Protein AF-A0A5Z3T5A6-F1 (afdb_monomer_lite)

Secondary structure (DSSP, 8-state):
-HHHHHHHHHHHHHHHHTS-HHHHHHHHHHHHHS---S-HHHHHHHHHHHSSHHHHHHHHHHHHHHHHHHHHHHHHHHHHHHHHTT-

Sequence (87 aa):
MRNFRANQWRKARKLYFSCDQNTREIIKKAWQNGVYPPDPTYLIYVIEKNNGDYQRRCNFYAEQDKIRREETARIYNVRENQIDLFQ

Structure (mmCIF, N/CA/C/O backbone):
data_AF-A0A5Z3T5A6-F1
#
_entry.id   AF-A0A5Z3T5A6-F1
#
loop_
_atom_site.group_PDB
_atom_site.id
_atom_site.type_symbol
_atom_site.label_atom_id
_atom_site.label_alt_id
_atom_site.label_comp_id
_atom_site.label_asym_id
_atom_site.label_entity_id
_atom_site.label_seq_id
_atom_site.pdbx_PDB_ins_code
_atom_site.Cartn_x
_atom_site.Cartn_y
_atom_site.Cartn_z
_atom_site.occupancy
_atom_site.B_iso_or_equiv
_atom_site.auth_seq_id
_atom_site.auth_comp_id
_atom_site.auth_asym_id
_atom_site.auth_atom_id
_atom_site.pdbx_PDB_model_num
ATOM 1 N N . MET A 1 1 ? -17.327 -11.656 -8.694 1.00 64.19 1 MET A N 1
ATOM 2 C CA . MET A 1 1 ? -17.400 -10.536 -7.720 1.00 64.19 1 MET A CA 1
ATOM 3 C C . MET A 1 1 ? -16.895 -10.908 -6.317 1.00 64.19 1 MET A C 1
ATOM 5 O O . MET A 1 1 ? -15.917 -10.316 -5.877 1.00 64.19 1 MET A O 1
ATOM 9 N N . ARG A 1 2 ? -17.474 -11.904 -5.618 1.00 79.44 2 ARG A N 1
ATOM 10 C CA . ARG A 1 2 ? -17.082 -12.261 -4.229 1.00 79.44 2 ARG A CA 1
ATOM 11 C C . ARG A 1 2 ? -15.596 -12.618 -4.063 1.00 79.44 2 ARG A C 1
ATOM 13 O O . ARG A 1 2 ? -14.935 -12.091 -3.173 1.00 79.44 2 ARG A O 1
ATOM 20 N N . ASN A 1 3 ? -15.060 -13.454 -4.954 1.00 91.56 3 ASN A N 1
ATOM 21 C CA . ASN A 1 3 ? -13.650 -13.870 -4.909 1.00 91.56 3 ASN A CA 1
ATOM 22 C C . ASN A 1 3 ? -12.683 -12.702 -5.133 1.00 91.56 3 ASN A C 1
ATOM 24 O O . ASN A 1 3 ? -11.653 -12.627 -4.470 1.00 91.56 3 ASN A O 1
ATOM 28 N N . PHE A 1 4 ? -13.042 -11.760 -6.009 1.00 88.62 4 PHE A N 1
ATOM 29 C CA . PHE A 1 4 ? -12.250 -10.557 -6.252 1.00 88.62 4 PHE A CA 1
ATOM 30 C C . PHE A 1 4 ? -12.138 -9.705 -4.982 1.00 88.62 4 PHE A C 1
ATOM 32 O O . PHE A 1 4 ? -11.030 -9.428 -4.534 1.00 88.62 4 PHE A O 1
ATOM 39 N N . ARG A 1 5 ? -13.267 -9.383 -4.333 1.00 88.19 5 ARG A N 1
ATOM 40 C CA . ARG A 1 5 ? -13.262 -8.631 -3.065 1.00 88.19 5 ARG A CA 1
ATOM 41 C C . ARG A 1 5 ? -12.487 -9.347 -1.957 1.00 88.19 5 ARG A C 1
ATOM 43 O O . ARG A 1 5 ? -11.703 -8.713 -1.257 1.00 88.19 5 ARG A O 1
ATOM 50 N N . ALA A 1 6 ? -12.652 -10.664 -1.824 1.00 94.25 6 ALA A N 1
ATOM 51 C CA . ALA A 1 6 ? -11.887 -11.454 -0.859 1.00 94.25 6 ALA A CA 1
ATOM 52 C C . ALA A 1 6 ? -10.371 -11.393 -1.129 1.00 94.25 6 ALA A C 1
ATOM 54 O O . ALA A 1 6 ? -9.581 -11.255 -0.197 1.00 94.25 6 ALA A O 1
ATOM 55 N N . ASN A 1 7 ? -9.956 -11.442 -2.398 1.00 95.38 7 ASN A N 1
ATOM 56 C CA . ASN A 1 7 ? -8.550 -11.298 -2.776 1.00 95.38 7 ASN A CA 1
ATOM 57 C C . ASN A 1 7 ? -7.998 -9.909 -2.440 1.00 95.38 7 ASN A C 1
ATOM 59 O O . ASN A 1 7 ? -6.872 -9.821 -1.953 1.00 95.38 7 ASN A O 1
ATOM 63 N N . GLN A 1 8 ? -8.788 -8.845 -2.614 1.00 94.81 8 GLN A N 1
ATOM 64 C CA . GLN A 1 8 ? -8.366 -7.496 -2.226 1.00 94.81 8 GLN A CA 1
ATOM 65 C C . GLN A 1 8 ? -8.148 -7.376 -0.713 1.00 94.81 8 GLN A C 1
ATOM 67 O O . GLN A 1 8 ? -7.129 -6.844 -0.285 1.00 94.81 8 GLN A O 1
ATOM 72 N N . TRP A 1 9 ? -9.022 -7.960 0.111 1.00 96.06 9 TRP A N 1
ATOM 73 C CA . TRP A 1 9 ? -8.808 -8.003 1.563 1.00 96.06 9 TRP A CA 1
ATOM 74 C C . TRP A 1 9 ? -7.553 -8.783 1.960 1.00 96.06 9 TRP A C 1
ATOM 76 O O . TRP A 1 9 ? -6.785 -8.330 2.811 1.00 96.06 9 TRP A O 1
ATOM 86 N N . ARG A 1 10 ? -7.293 -9.933 1.324 1.00 97.12 10 ARG A N 1
ATOM 87 C CA . ARG A 1 10 ? -6.055 -10.698 1.556 1.00 97.12 10 ARG A CA 1
ATOM 88 C C . ARG A 1 10 ? -4.817 -9.890 1.175 1.00 97.12 10 ARG A C 1
ATOM 90 O O . ARG A 1 10 ? -3.841 -9.899 1.923 1.00 97.12 10 ARG A O 1
ATOM 97 N N . LYS A 1 11 ? -4.869 -9.171 0.049 1.00 94.94 11 LYS A N 1
ATOM 98 C CA . LYS A 1 11 ? -3.800 -8.270 -0.394 1.00 94.94 11 LYS A CA 1
ATOM 99 C C . LYS A 1 11 ? -3.570 -7.148 0.618 1.00 94.94 11 LYS A C 1
ATOM 101 O O . LYS A 1 11 ? -2.439 -6.975 1.058 1.00 94.94 11 LYS A O 1
ATOM 106 N N . ALA A 1 12 ? -4.628 -6.451 1.034 1.00 94.94 12 ALA A N 1
ATOM 107 C CA . ALA A 1 12 ? -4.552 -5.384 2.031 1.00 94.94 12 ALA A CA 1
ATOM 108 C C . ALA A 1 12 ? -3.924 -5.888 3.339 1.00 94.94 12 ALA A C 1
ATOM 110 O O . ALA A 1 12 ? -2.995 -5.280 3.861 1.00 94.94 12 ALA A O 1
ATOM 111 N N . ARG A 1 13 ? -4.356 -7.063 3.819 1.00 96.25 13 ARG A N 1
ATOM 112 C CA . ARG A 1 13 ? -3.785 -7.706 5.008 1.00 96.25 13 ARG A CA 1
ATOM 113 C C . ARG A 1 13 ? -2.297 -8.008 4.832 1.00 96.25 13 ARG A C 1
ATOM 115 O O . ARG A 1 13 ? -1.513 -7.692 5.720 1.00 96.25 13 ARG A O 1
ATOM 122 N N . LYS A 1 14 ? -1.901 -8.601 3.702 1.00 95.62 14 LYS A N 1
ATOM 123 C CA . LYS A 1 14 ? -0.492 -8.908 3.414 1.00 95.62 14 LYS A CA 1
ATOM 124 C C . LYS A 1 14 ? 0.372 -7.642 3.435 1.00 95.62 14 LYS A C 1
ATOM 126 O O . LYS A 1 14 ? 1.412 -7.657 4.077 1.00 95.62 14 LYS A O 1
ATOM 131 N N . LEU A 1 15 ? -0.086 -6.566 2.790 1.00 92.94 15 LEU A N 1
ATOM 132 C CA . LEU A 1 15 ? 0.616 -5.277 2.758 1.00 92.94 15 LEU A CA 1
ATOM 133 C C . LEU A 1 15 ? 0.716 -4.639 4.149 1.00 92.94 15 LEU A C 1
ATOM 135 O O . LEU A 1 15 ? 1.777 -4.165 4.536 1.00 92.94 15 LEU A O 1
ATOM 139 N N . TYR A 1 16 ? -0.370 -4.653 4.923 1.00 95.00 16 TYR A N 1
ATOM 140 C CA . TYR A 1 16 ? -0.373 -4.081 6.268 1.00 95.00 16 TYR A CA 1
ATOM 141 C C . TYR A 1 16 ? 0.631 -4.786 7.186 1.00 95.00 16 TYR A C 1
ATOM 143 O O . TYR A 1 16 ? 1.413 -4.131 7.865 1.00 95.00 16 TYR A O 1
ATOM 151 N N . PHE A 1 17 ? 0.644 -6.123 7.185 1.00 94.81 17 PHE A N 1
ATOM 152 C CA . PHE A 1 17 ? 1.522 -6.910 8.056 1.00 94.81 17 PHE A CA 1
ATOM 153 C C . PHE A 1 17 ? 2.966 -7.041 7.560 1.00 94.81 17 PHE A C 1
ATOM 155 O O . PHE A 1 17 ? 3.803 -7.513 8.322 1.00 94.81 17 PHE A O 1
ATOM 162 N N . SER A 1 18 ? 3.286 -6.612 6.334 1.00 92.50 18 SER A N 1
ATOM 163 C CA . SER A 1 18 ? 4.686 -6.455 5.914 1.00 92.50 18 SER A CA 1
ATOM 164 C C . SER A 1 18 ? 5.351 -5.196 6.477 1.00 92.50 18 SER A C 1
ATOM 166 O O . SER A 1 18 ? 6.571 -5.087 6.416 1.00 92.50 18 SER A O 1
ATOM 168 N N . CYS A 1 19 ? 4.574 -4.251 7.012 1.00 91.50 19 CYS A N 1
ATOM 169 C CA . CYS A 1 19 ? 5.096 -3.036 7.628 1.00 91.50 19 CYS A CA 1
ATOM 170 C C . CYS A 1 19 ? 5.565 -3.281 9.072 1.00 91.50 19 CYS A C 1
ATOM 172 O O . CYS A 1 19 ? 4.996 -4.101 9.804 1.00 91.50 19 CYS A O 1
ATOM 174 N N . ASP A 1 20 ? 6.545 -2.495 9.521 1.00 92.62 20 ASP A N 1
ATOM 175 C CA . ASP A 1 20 ? 6.947 -2.449 10.927 1.00 92.62 20 ASP A CA 1
ATOM 176 C C . ASP A 1 20 ? 5.807 -1.932 11.833 1.00 92.62 20 ASP A C 1
ATOM 178 O O . ASP A 1 20 ? 4.773 -1.433 11.374 1.00 92.62 20 ASP A O 1
ATOM 182 N N . GLN A 1 21 ? 5.972 -2.086 13.149 1.00 94.88 21 GLN A N 1
ATOM 183 C CA . GLN A 1 21 ? 4.933 -1.734 14.120 1.00 94.88 21 GLN A CA 1
ATOM 184 C C . GLN A 1 21 ? 4.568 -0.243 14.088 1.00 94.88 21 GLN A C 1
ATOM 186 O O . GLN A 1 21 ? 3.384 0.081 14.153 1.00 94.88 21 GLN A O 1
ATOM 191 N N . ASN A 1 22 ? 5.545 0.658 13.961 1.00 94.56 22 ASN A N 1
ATOM 192 C CA . ASN A 1 22 ? 5.289 2.097 13.979 1.00 94.56 22 ASN A CA 1
ATOM 193 C C . ASN A 1 22 ? 4.472 2.517 12.749 1.00 94.56 22 ASN A C 1
ATOM 195 O O . ASN A 1 22 ? 3.438 3.176 12.868 1.00 94.56 22 ASN A O 1
ATOM 199 N N . THR A 1 23 ? 4.869 2.034 11.572 1.00 93.88 23 THR A N 1
ATOM 200 C CA . THR A 1 23 ? 4.140 2.256 10.318 1.00 93.88 23 THR A CA 1
ATOM 201 C C . THR A 1 23 ? 2.705 1.723 10.387 1.00 93.88 23 THR A C 1
ATOM 203 O O . THR A 1 23 ? 1.763 2.384 9.943 1.00 93.88 23 THR A O 1
ATOM 206 N N . ARG A 1 24 ? 2.496 0.548 10.995 1.00 96.00 24 ARG A N 1
ATOM 207 C CA . ARG A 1 24 ? 1.154 -0.022 11.196 1.00 96.00 24 ARG A CA 1
ATOM 208 C C . ARG A 1 24 ? 0.262 0.830 12.098 1.00 96.00 24 ARG A C 1
ATOM 210 O O . ARG A 1 24 ? -0.933 0.937 11.807 1.00 96.00 24 ARG A O 1
ATOM 217 N N . GLU A 1 25 ? 0.810 1.445 13.145 1.00 97.31 25 GLU A N 1
ATOM 218 C CA . GLU A 1 25 ? 0.060 2.367 14.009 1.00 97.31 25 GLU A CA 1
ATOM 219 C C . GLU A 1 25 ? -0.315 3.661 13.278 1.00 97.31 25 GLU A C 1
ATOM 221 O O . GLU A 1 25 ? -1.448 4.131 13.403 1.00 97.31 25 GLU A O 1
ATOM 226 N N . ILE A 1 26 ? 0.586 4.206 12.453 1.00 95.81 26 ILE A N 1
ATOM 227 C CA . ILE A 1 26 ? 0.296 5.373 11.603 1.00 95.81 26 ILE A CA 1
ATOM 228 C C . ILE A 1 26 ? -0.847 5.052 10.634 1.00 95.81 26 ILE A C 1
ATOM 230 O O . ILE A 1 26 ? -1.828 5.793 10.570 1.00 95.81 26 ILE A O 1
ATOM 234 N N . ILE A 1 27 ? -0.765 3.918 9.931 1.00 95.75 27 ILE A N 1
ATOM 235 C CA . ILE A 1 27 ? -1.816 3.463 9.010 1.00 95.75 27 ILE A CA 1
ATOM 236 C C . ILE A 1 27 ? -3.150 3.293 9.743 1.00 95.75 27 ILE A C 1
ATOM 238 O O . ILE A 1 27 ? -4.183 3.734 9.241 1.00 95.75 27 ILE A O 1
ATOM 242 N N . LYS A 1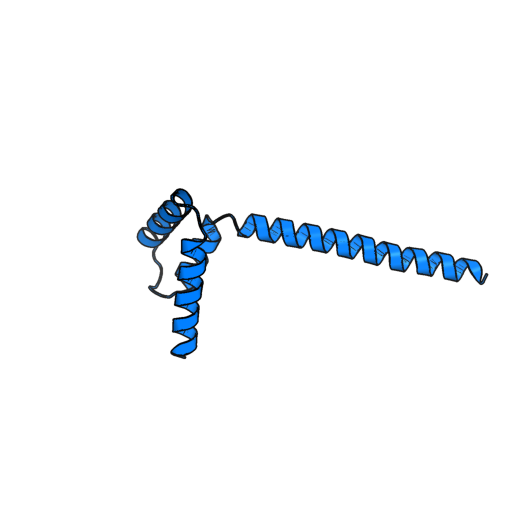 28 ? -3.143 2.670 10.928 1.00 96.25 28 LYS A N 1
ATOM 243 C CA . LYS A 1 28 ? -4.355 2.444 11.726 1.00 96.25 28 LYS A CA 1
ATOM 244 C C . LYS A 1 28 ? -5.023 3.766 12.100 1.00 96.25 28 LYS A C 1
ATOM 246 O O . LYS A 1 28 ? -6.221 3.913 11.868 1.00 96.25 28 LYS A O 1
ATOM 251 N N . LYS A 1 29 ? -4.252 4.737 12.601 1.00 97.19 29 LYS A N 1
ATOM 252 C CA . LYS A 1 29 ? -4.751 6.086 12.913 1.00 97.19 29 LYS A CA 1
ATOM 253 C C . LYS A 1 29 ? -5.285 6.794 11.666 1.00 97.19 29 LYS A C 1
ATOM 255 O O . LYS A 1 29 ? -6.370 7.362 11.707 1.00 97.19 29 LYS A O 1
ATOM 260 N N . ALA A 1 30 ? -4.567 6.725 10.545 1.00 95.19 30 ALA A N 1
ATOM 261 C CA . ALA A 1 30 ? -4.990 7.341 9.287 1.00 95.19 30 ALA A CA 1
ATOM 262 C C . ALA A 1 30 ? -6.293 6.734 8.738 1.00 95.19 30 ALA A C 1
ATOM 264 O O . ALA A 1 30 ? -7.140 7.462 8.224 1.00 95.19 30 ALA A O 1
ATOM 265 N N . TRP A 1 31 ? -6.466 5.415 8.863 1.00 96.19 31 TRP A N 1
ATOM 266 C CA . TRP A 1 31 ? -7.698 4.723 8.488 1.00 96.19 31 TRP A CA 1
ATOM 267 C C . TRP A 1 31 ? -8.872 5.115 9.389 1.00 96.19 31 TRP A C 1
ATOM 269 O O . TRP A 1 31 ? -9.951 5.397 8.884 1.00 96.19 31 TRP A O 1
ATOM 279 N N . GLN A 1 32 ? -8.656 5.166 10.708 1.00 94.88 32 GLN A N 1
ATOM 280 C CA . GLN A 1 32 ? -9.689 5.525 11.687 1.00 94.88 32 GLN A CA 1
ATOM 281 C C . GLN A 1 32 ? -10.142 6.986 11.578 1.00 94.88 32 GLN A C 1
ATOM 283 O O . GLN A 1 32 ? -11.322 7.267 11.759 1.00 94.88 32 GLN A O 1
ATOM 288 N N . ASN A 1 33 ? -9.220 7.904 11.283 1.00 95.69 33 ASN A N 1
ATOM 289 C CA . ASN A 1 33 ? -9.515 9.337 11.198 1.00 95.69 33 ASN A CA 1
ATOM 290 C C . ASN A 1 33 ? -10.057 9.766 9.827 1.00 95.69 33 ASN A C 1
ATOM 292 O O . ASN A 1 33 ? -10.553 10.882 9.683 1.00 95.69 33 ASN A O 1
ATOM 296 N N . GLY A 1 34 ? -9.903 8.933 8.799 1.00 91.38 34 GLY A N 1
ATOM 297 C CA . GLY A 1 34 ? -10.325 9.268 7.448 1.00 91.38 34 GLY A CA 1
ATOM 298 C C . GLY A 1 34 ? -11.789 8.936 7.179 1.00 91.38 34 GLY A C 1
ATOM 299 O O . GLY A 1 34 ? -12.342 7.979 7.714 1.00 91.38 34 GLY A O 1
ATOM 300 N N . VAL A 1 35 ? -12.408 9.698 6.278 1.00 92.00 35 VAL A N 1
ATOM 301 C CA . VAL A 1 35 ? -13.751 9.403 5.766 1.00 92.00 35 VAL A CA 1
ATOM 302 C C . VAL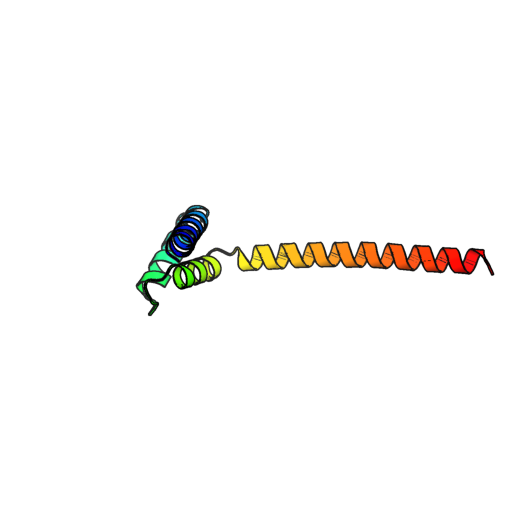 A 1 35 ? -13.605 8.532 4.522 1.00 92.00 35 VAL A C 1
ATOM 304 O O . VAL A 1 35 ? -13.587 9.023 3.394 1.00 92.00 35 VAL A O 1
ATOM 307 N N . TYR A 1 36 ? -13.445 7.227 4.737 1.00 91.19 36 TYR A N 1
ATOM 308 C CA . TYR A 1 36 ? -13.351 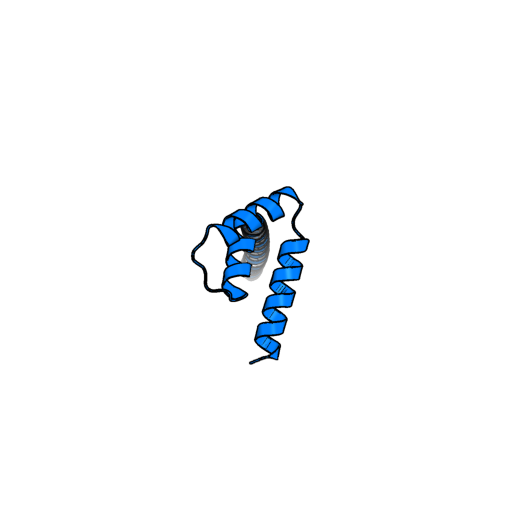6.242 3.662 1.00 91.19 36 TYR A CA 1
ATOM 309 C C . TYR A 1 36 ? -14.521 5.263 3.722 1.00 91.19 36 TYR A C 1
ATOM 311 O O . TYR A 1 36 ? -14.915 4.834 4.810 1.00 91.19 36 TYR A O 1
ATOM 319 N N . PRO A 1 37 ? -15.051 4.829 2.569 1.00 92.50 37 PRO A N 1
ATOM 320 C CA . PRO A 1 37 ? -15.907 3.657 2.531 1.00 92.50 37 PRO A CA 1
ATOM 321 C C . PRO A 1 37 ? -15.172 2.438 3.115 1.00 92.50 37 PRO A C 1
ATOM 323 O O . PRO A 1 37 ? -13.964 2.296 2.890 1.00 92.50 37 PRO A O 1
ATOM 326 N N . PRO A 1 38 ? -15.873 1.515 3.801 1.00 89.12 38 PRO A N 1
ATOM 327 C CA . PRO A 1 38 ? -15.295 0.270 4.307 1.00 89.12 38 PRO A CA 1
ATOM 328 C C . PRO A 1 38 ? -15.048 -0.735 3.163 1.00 89.12 38 PRO A C 1
ATOM 330 O O . PRO A 1 38 ? -15.614 -1.827 3.118 1.00 89.12 38 PRO A O 1
ATOM 333 N N . ASP A 1 39 ? -14.208 -0.349 2.204 1.00 93.00 39 ASP A N 1
ATOM 334 C CA . ASP A 1 39 ? -13.829 -1.121 1.026 1.00 93.00 39 ASP A CA 1
ATOM 335 C C . ASP A 1 39 ? -12.302 -1.330 0.999 1.00 93.00 39 ASP A C 1
ATOM 337 O O . ASP A 1 39 ? -11.539 -0.402 1.298 1.00 93.00 39 ASP A O 1
ATOM 341 N N . PRO A 1 40 ? -11.824 -2.540 0.643 1.00 92.75 40 PRO A N 1
ATOM 342 C CA . PRO A 1 40 ? -10.400 -2.863 0.691 1.00 92.75 40 PRO A CA 1
ATOM 343 C C . PRO A 1 40 ? -9.550 -1.980 -0.224 1.00 92.75 40 PRO A C 1
ATOM 345 O O . PRO A 1 40 ? -8.363 -1.816 0.040 1.00 92.75 40 PRO A O 1
ATOM 348 N N . THR A 1 41 ? -10.129 -1.397 -1.275 1.00 91.88 41 THR A N 1
ATOM 349 C CA . THR A 1 41 ? -9.412 -0.516 -2.205 1.00 91.88 41 THR A CA 1
ATOM 350 C C . THR A 1 41 ? -8.898 0.734 -1.492 1.00 91.88 41 THR A C 1
ATOM 352 O O . THR A 1 41 ? -7.734 1.101 -1.655 1.00 91.88 41 THR A O 1
ATOM 355 N N . TYR A 1 42 ? -9.722 1.339 -0.629 1.00 94.56 42 TYR A N 1
ATOM 356 C CA . TYR A 1 42 ? -9.313 2.500 0.165 1.00 94.56 42 TYR A CA 1
ATOM 357 C C . TYR A 1 42 ? -8.325 2.114 1.262 1.00 94.56 42 TYR A C 1
ATOM 359 O O . TYR A 1 42 ? -7.389 2.864 1.527 1.00 94.56 42 TYR A O 1
ATOM 367 N N . LEU A 1 43 ? -8.470 0.930 1.865 1.00 94.56 43 LEU A N 1
ATOM 368 C CA . LEU A 1 43 ? -7.490 0.462 2.846 1.00 94.56 43 LEU A CA 1
ATOM 369 C C . LEU A 1 43 ? -6.111 0.261 2.201 1.00 94.56 43 LEU A C 1
ATOM 371 O O . LEU A 1 43 ? -5.107 0.692 2.762 1.00 94.56 43 LEU A O 1
ATOM 375 N N . ILE A 1 44 ? -6.058 -0.348 1.012 1.00 93.88 44 ILE A N 1
ATOM 376 C CA . ILE A 1 44 ? -4.816 -0.499 0.239 1.00 93.88 44 ILE A CA 1
ATOM 377 C C . ILE A 1 44 ? -4.204 0.872 -0.052 1.00 93.88 44 ILE A C 1
ATOM 379 O O . ILE A 1 44 ? -3.013 1.054 0.181 1.00 93.88 44 ILE A O 1
ATOM 383 N N . TYR A 1 45 ? -5.011 1.844 -0.483 1.00 91.44 45 TYR A N 1
ATOM 384 C CA . TYR A 1 45 ? -4.549 3.214 -0.703 1.00 91.44 45 TYR A CA 1
ATOM 385 C C . TYR A 1 45 ? -3.907 3.828 0.553 1.00 91.44 45 TYR A C 1
ATOM 387 O O . TYR A 1 45 ? -2.795 4.351 0.486 1.00 91.44 45 TYR A O 1
ATOM 395 N N . VAL A 1 46 ? -4.563 3.729 1.715 1.00 94.19 46 VAL A N 1
ATOM 396 C CA . VAL A 1 46 ? -4.026 4.273 2.974 1.00 94.19 46 VAL A CA 1
ATOM 397 C C . VAL A 1 46 ? -2.728 3.569 3.378 1.00 94.19 46 VAL A C 1
ATOM 399 O O . VAL A 1 46 ? -1.799 4.235 3.833 1.00 94.19 46 VAL A O 1
ATOM 402 N N . ILE A 1 47 ? -2.628 2.249 3.187 1.00 94.44 47 ILE A N 1
ATOM 403 C CA . ILE A 1 47 ? -1.393 1.498 3.452 1.00 94.44 47 ILE A CA 1
ATOM 404 C C . ILE A 1 47 ? -0.262 1.993 2.546 1.00 94.44 47 ILE A C 1
ATOM 406 O O . ILE A 1 47 ? 0.793 2.367 3.051 1.00 94.44 47 ILE A O 1
ATOM 410 N N . GLU A 1 48 ? -0.481 2.044 1.230 1.00 90.94 48 GLU A N 1
ATOM 411 C CA . GLU A 1 48 ? 0.547 2.446 0.258 1.00 90.94 48 GLU A CA 1
ATOM 412 C C . GLU A 1 48 ? 1.005 3.900 0.441 1.00 90.94 48 GLU A C 1
ATOM 414 O O . GLU A 1 48 ? 2.165 4.222 0.190 1.00 90.94 48 GLU A O 1
ATOM 419 N N . LYS A 1 49 ? 0.122 4.781 0.923 1.00 88.88 49 LYS A N 1
ATOM 420 C CA . LYS A 1 49 ? 0.472 6.172 1.234 1.00 88.88 49 LYS A CA 1
ATOM 421 C C . LYS A 1 49 ? 1.446 6.294 2.412 1.00 88.88 49 LYS A C 1
ATOM 423 O O . LYS A 1 49 ? 2.207 7.253 2.467 1.00 88.88 49 LYS A O 1
ATOM 428 N N . ASN A 1 50 ? 1.408 5.357 3.359 1.00 90.38 50 ASN A N 1
ATOM 429 C CA . ASN A 1 50 ? 2.130 5.471 4.630 1.00 90.38 50 ASN A CA 1
ATOM 430 C C . ASN A 1 50 ? 3.255 4.439 4.799 1.00 90.38 50 ASN A C 1
ATOM 432 O O . ASN A 1 50 ? 4.065 4.587 5.705 1.00 90.38 50 ASN A O 1
ATOM 436 N N . ASN A 1 51 ? 3.333 3.403 3.958 1.00 85.38 51 ASN A N 1
ATOM 437 C CA . ASN A 1 51 ? 4.314 2.323 4.110 1.00 85.38 51 ASN A CA 1
ATOM 438 C C . ASN A 1 51 ? 5.711 2.631 3.540 1.00 85.38 51 ASN A C 1
ATOM 440 O O . ASN A 1 51 ? 6.585 1.770 3.591 1.00 85.38 51 ASN A O 1
ATOM 444 N N . GLY A 1 52 ? 5.916 3.813 2.948 1.00 75.50 52 GLY A N 1
ATOM 445 C CA . GLY A 1 52 ? 7.182 4.198 2.307 1.00 75.50 52 GLY A CA 1
ATOM 446 C C . GLY A 1 52 ? 7.520 3.410 1.030 1.00 75.50 52 GLY A C 1
ATOM 447 O O . GLY A 1 52 ? 8.503 3.715 0.354 1.00 75.50 52 GLY A O 1
ATOM 448 N N . ASP A 1 53 ? 6.688 2.438 0.646 1.00 75.38 53 ASP A N 1
ATOM 449 C CA . ASP A 1 53 ? 6.905 1.555 -0.503 1.00 75.38 53 ASP A CA 1
ATOM 450 C C . ASP A 1 53 ? 6.699 2.298 -1.830 1.00 75.38 53 ASP A C 1
ATOM 452 O O . ASP A 1 53 ? 7.239 1.918 -2.866 1.00 75.38 53 ASP A O 1
ATOM 456 N N . TYR A 1 54 ? 5.974 3.422 -1.811 1.00 70.62 54 TYR A N 1
ATOM 457 C CA . TYR A 1 54 ? 5.911 4.332 -2.954 1.00 70.62 54 TYR A CA 1
ATOM 458 C C . TYR A 1 54 ? 7.306 4.820 -3.367 1.00 70.62 54 TYR A C 1
ATOM 460 O O . TYR A 1 54 ? 7.701 4.629 -4.516 1.00 70.62 54 TYR A O 1
ATOM 468 N N . GLN A 1 55 ? 8.092 5.352 -2.424 1.00 73.81 55 GLN A N 1
ATOM 469 C CA . GLN A 1 55 ? 9.444 5.831 -2.715 1.00 73.81 55 GLN A CA 1
ATOM 470 C C . GLN A 1 55 ? 10.363 4.680 -3.141 1.00 73.81 55 GLN A C 1
ATOM 472 O O . GLN A 1 55 ? 11.139 4.825 -4.083 1.00 73.81 55 GLN A O 1
ATOM 477 N N . ARG A 1 56 ? 10.235 3.507 -2.506 1.00 77.50 56 ARG A N 1
ATOM 478 C CA . ARG A 1 56 ? 10.972 2.299 -2.903 1.00 77.50 56 ARG A CA 1
ATOM 479 C C . ARG A 1 56 ? 10.669 1.891 -4.349 1.00 77.50 56 ARG A C 1
ATOM 481 O O . ARG A 1 56 ? 11.603 1.612 -5.098 1.00 77.50 56 ARG A O 1
ATOM 488 N N . ARG A 1 57 ? 9.394 1.874 -4.758 1.00 75.56 57 ARG A N 1
ATOM 489 C CA . ARG A 1 57 ? 8.983 1.577 -6.142 1.00 75.56 57 ARG A CA 1
ATOM 490 C C . ARG A 1 57 ? 9.506 2.621 -7.122 1.00 75.56 57 ARG A C 1
ATOM 492 O O . ARG A 1 57 ? 10.028 2.239 -8.163 1.00 75.56 57 ARG A O 1
ATOM 499 N N . CYS A 1 58 ? 9.408 3.909 -6.791 1.00 77.50 58 CYS A N 1
ATOM 500 C CA . CYS A 1 58 ? 9.972 4.978 -7.617 1.00 77.50 58 CYS A CA 1
ATOM 501 C C . CYS A 1 58 ? 11.479 4.785 -7.829 1.00 77.50 58 CYS A C 1
ATOM 503 O O . CYS A 1 58 ? 11.932 4.820 -8.969 1.00 77.50 58 CYS A O 1
ATOM 505 N N . ASN A 1 59 ? 12.230 4.492 -6.763 1.00 81.75 59 ASN A N 1
ATOM 506 C CA . ASN A 1 59 ? 13.670 4.238 -6.848 1.00 81.75 59 ASN A CA 1
ATOM 507 C C . ASN A 1 59 ? 13.978 2.996 -7.701 1.00 81.75 59 ASN A C 1
ATOM 509 O O . ASN A 1 59 ? 14.863 3.036 -8.549 1.00 81.75 59 ASN A O 1
ATOM 513 N N . PHE A 1 60 ? 13.222 1.907 -7.519 1.00 83.25 60 PHE A N 1
ATOM 514 C CA . PHE A 1 60 ? 13.373 0.692 -8.322 1.00 83.25 60 PHE A CA 1
ATOM 515 C C . PHE A 1 60 ? 13.149 0.959 -9.817 1.00 83.25 60 PHE A C 1
ATOM 517 O O . PHE A 1 60 ? 13.9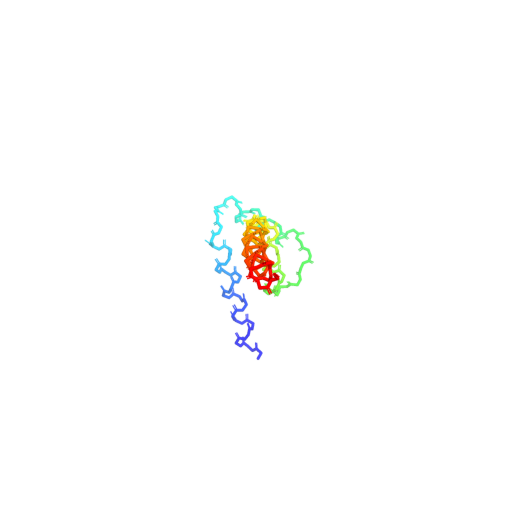71 0.566 -10.641 1.00 83.25 60 PHE A O 1
ATOM 524 N N . TYR A 1 61 ? 12.062 1.646 -10.181 1.00 83.44 61 TYR A N 1
ATOM 525 C CA . TYR A 1 61 ? 11.772 1.939 -11.585 1.00 83.44 61 TYR A CA 1
ATOM 526 C C . TYR A 1 61 ? 12.750 2.944 -12.195 1.00 83.44 61 TYR A C 1
ATOM 528 O O . TYR A 1 61 ? 13.103 2.781 -13.3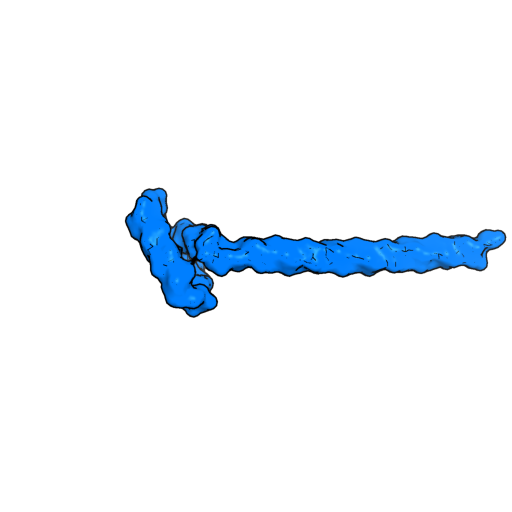59 1.00 83.44 61 TYR A O 1
ATOM 536 N N . ALA A 1 62 ? 13.224 3.927 -11.427 1.00 88.44 62 ALA A N 1
ATOM 537 C CA . ALA A 1 62 ? 14.268 4.844 -11.876 1.00 88.44 62 ALA A CA 1
ATOM 538 C C . ALA A 1 62 ? 15.575 4.100 -12.206 1.00 88.44 62 ALA A C 1
ATOM 540 O O . ALA A 1 62 ? 16.185 4.363 -13.240 1.00 88.44 62 ALA A O 1
ATOM 541 N N . GLU A 1 63 ? 15.968 3.121 -11.385 1.00 91.69 63 GLU A N 1
ATOM 542 C CA . GLU A 1 63 ? 17.152 2.292 -11.644 1.00 91.69 63 GLU A CA 1
ATOM 543 C C . GLU A 1 63 ? 16.972 1.404 -12.884 1.00 91.69 63 GLU A C 1
ATOM 545 O O . GLU A 1 63 ? 17.843 1.340 -13.748 1.00 91.69 63 GLU A O 1
ATOM 550 N N . GLN A 1 64 ? 15.809 0.760 -13.027 1.00 89.94 64 GLN A N 1
ATOM 551 C CA . GLN A 1 64 ? 15.496 -0.043 -14.216 1.00 89.94 64 GLN A CA 1
ATOM 552 C C . GLN A 1 64 ? 15.506 0.790 -15.502 1.00 89.94 64 GLN A C 1
ATOM 554 O O . GLN A 1 64 ? 15.949 0.329 -16.553 1.00 89.94 64 GLN A O 1
ATOM 559 N N . ASP A 1 65 ? 15.014 2.021 -15.428 1.00 89.50 65 ASP A N 1
ATOM 560 C CA . ASP A 1 65 ? 15.003 2.955 -16.544 1.00 89.50 65 ASP A CA 1
ATOM 561 C C . ASP A 1 65 ? 16.420 3.423 -16.914 1.00 89.50 65 ASP A C 1
ATOM 563 O O . ASP A 1 65 ? 16.759 3.497 -18.095 1.00 89.50 65 ASP A O 1
ATOM 567 N N . LYS A 1 66 ? 17.291 3.644 -15.920 1.00 92.31 66 LYS A N 1
ATOM 568 C CA . LYS A 1 66 ? 18.720 3.907 -16.139 1.00 92.31 66 LYS A CA 1
ATOM 569 C C . LYS A 1 66 ? 19.404 2.744 -16.866 1.00 92.31 66 LYS A C 1
ATOM 571 O O . LYS A 1 66 ? 20.022 2.973 -17.903 1.00 92.31 66 LYS A O 1
ATOM 576 N N . ILE A 1 67 ? 19.223 1.510 -16.387 1.00 92.62 67 ILE A N 1
ATOM 577 C CA . ILE A 1 67 ? 19.776 0.301 -17.023 1.00 92.62 67 ILE A CA 1
ATOM 578 C C . ILE A 1 67 ? 19.297 0.196 -18.475 1.00 92.62 67 ILE A C 1
ATOM 580 O O . ILE A 1 67 ? 20.109 0.042 -19.387 1.00 92.62 67 ILE A O 1
ATOM 584 N N . ARG A 1 68 ? 17.989 0.370 -18.712 1.00 89.06 68 ARG A N 1
ATOM 585 C CA . ARG A 1 68 ? 17.418 0.326 -20.064 1.00 89.06 68 ARG A CA 1
ATOM 586 C C . ARG A 1 68 ? 18.046 1.377 -20.980 1.00 89.06 68 ARG A C 1
ATOM 588 O O . ARG A 1 68 ? 18.330 1.068 -22.137 1.00 89.06 68 ARG A O 1
ATOM 595 N N . ARG A 1 69 ? 18.275 2.605 -20.499 1.00 84.81 69 ARG A N 1
ATOM 596 C CA . ARG A 1 69 ? 18.942 3.653 -21.293 1.00 84.81 69 ARG A CA 1
ATOM 597 C C . ARG A 1 69 ? 20.380 3.279 -21.640 1.00 84.81 69 ARG A C 1
ATOM 599 O O . ARG A 1 69 ? 20.779 3.468 -22.783 1.00 84.81 69 ARG A O 1
ATOM 606 N N . GLU A 1 70 ? 21.139 2.732 -20.696 1.00 90.12 70 GLU A N 1
ATOM 607 C CA . GLU A 1 70 ? 22.527 2.308 -20.923 1.00 90.12 70 GLU A CA 1
ATOM 608 C C . GLU A 1 70 ? 22.633 1.132 -21.904 1.00 90.12 70 GLU A C 1
ATOM 610 O O . GLU A 1 70 ? 23.535 1.100 -22.741 1.00 90.12 70 GLU A O 1
ATOM 615 N N . GLU A 1 71 ? 21.718 0.164 -21.827 1.00 88.75 71 GLU A N 1
ATOM 616 C CA . GLU A 1 71 ? 21.621 -0.933 -22.799 1.00 88.75 71 GLU A CA 1
ATOM 617 C C . GLU A 1 71 ? 21.248 -0.412 -24.187 1.00 88.75 71 GLU A C 1
ATOM 619 O O . GLU A 1 71 ? 21.874 -0.776 -25.182 1.00 88.75 71 GLU A O 1
ATOM 624 N N . THR A 1 72 ? 20.274 0.495 -24.247 1.00 85.81 72 THR A N 1
ATOM 625 C CA . THR A 1 72 ? 19.839 1.127 -25.496 1.00 85.81 72 THR A CA 1
ATOM 626 C C . THR A 1 72 ? 20.996 1.894 -26.141 1.00 85.81 72 THR A C 1
ATOM 628 O O . THR A 1 72 ? 21.302 1.664 -27.308 1.00 85.81 72 THR A O 1
ATOM 631 N N . ALA A 1 73 ? 21.705 2.733 -25.380 1.00 82.38 73 ALA A N 1
ATOM 632 C CA . ALA A 1 73 ? 22.872 3.475 -25.859 1.00 82.38 73 ALA A CA 1
ATOM 633 C C . ALA A 1 73 ? 23.996 2.547 -26.350 1.00 82.38 73 ALA A C 1
ATOM 635 O O . ALA A 1 73 ? 24.585 2.801 -27.397 1.00 82.38 73 ALA A O 1
ATOM 636 N N . ARG A 1 74 ? 24.258 1.431 -25.651 1.00 82.56 74 ARG A N 1
ATOM 637 C CA . ARG A 1 74 ? 25.214 0.411 -26.114 1.00 82.56 74 ARG A CA 1
ATOM 638 C C . ARG A 1 74 ? 24.818 -0.176 -27.467 1.00 82.56 74 ARG A C 1
ATOM 640 O O . ARG A 1 74 ? 25.668 -0.280 -28.344 1.00 82.56 74 ARG A O 1
ATOM 647 N N . ILE A 1 75 ? 23.547 -0.529 -27.655 1.00 80.69 75 ILE A N 1
ATOM 648 C CA . ILE A 1 75 ? 23.052 -1.078 -28.927 1.00 80.69 75 ILE A CA 1
ATOM 649 C C . ILE A 1 75 ? 23.209 -0.059 -30.063 1.00 80.69 75 ILE A C 1
ATOM 651 O O . ILE A 1 75 ? 23.663 -0.429 -31.146 1.00 80.69 75 ILE A O 1
ATOM 655 N N . TYR A 1 76 ? 22.863 1.210 -29.827 1.00 73.50 76 TYR A N 1
ATOM 656 C CA . TYR A 1 76 ? 23.015 2.264 -30.834 1.00 73.50 76 TYR A CA 1
ATOM 657 C C . TYR A 1 76 ? 24.488 2.525 -31.183 1.00 73.50 76 TYR A C 1
ATOM 659 O O . TYR A 1 76 ? 24.828 2.513 -32.362 1.00 73.50 76 TYR A O 1
ATOM 667 N N . ASN A 1 77 ? 25.377 2.625 -30.191 1.00 73.56 77 ASN A N 1
ATOM 668 C CA . ASN A 1 77 ? 26.811 2.833 -30.428 1.00 73.56 77 ASN A CA 1
ATOM 669 C C . ASN A 1 77 ? 27.467 1.653 -31.166 1.00 73.56 77 ASN A C 1
ATOM 671 O O . ASN A 1 77 ? 28.354 1.852 -31.992 1.00 73.56 77 ASN A O 1
ATOM 675 N N . VAL A 1 78 ? 27.051 0.410 -30.897 1.00 68.25 78 VAL A N 1
ATOM 676 C CA . VAL A 1 78 ? 27.539 -0.765 -31.644 1.00 68.25 78 VAL A CA 1
ATOM 677 C C . VAL A 1 78 ? 27.070 -0.726 -33.101 1.00 68.25 78 VAL A C 1
ATOM 679 O O . VAL A 1 78 ? 27.830 -1.100 -33.991 1.00 68.25 78 VAL A O 1
ATOM 682 N N . ARG A 1 79 ? 25.843 -0.254 -33.361 1.00 60.97 79 ARG A N 1
ATOM 683 C CA . ARG A 1 79 ? 25.324 -0.102 -34.728 1.00 60.97 79 ARG A CA 1
ATOM 684 C C . ARG A 1 79 ? 26.047 0.988 -35.514 1.00 60.97 79 ARG A C 1
ATOM 686 O O . ARG A 1 79 ? 26.374 0.735 -36.665 1.00 60.97 79 ARG A O 1
ATOM 693 N N . GLU A 1 80 ? 26.322 2.147 -34.917 1.00 62.09 80 GLU A N 1
ATOM 694 C CA . GLU A 1 80 ? 27.090 3.212 -35.586 1.00 62.09 80 GLU A CA 1
ATOM 695 C C . GLU A 1 80 ? 28.501 2.738 -35.955 1.00 62.09 80 GLU A C 1
ATOM 697 O O . GLU A 1 80 ? 28.890 2.828 -37.115 1.00 62.09 80 GLU A O 1
ATOM 702 N N . ASN A 1 81 ? 29.210 2.088 -35.025 1.00 59.22 81 ASN A N 1
ATOM 703 C CA . ASN A 1 81 ? 30.543 1.542 -35.306 1.00 59.22 81 ASN A CA 1
ATOM 704 C C . ASN A 1 81 ? 30.542 0.445 -36.387 1.00 59.22 81 ASN A C 1
ATOM 706 O O . ASN A 1 81 ? 31.525 0.292 -37.105 1.00 59.22 81 ASN A O 1
ATOM 710 N N . GLN A 1 82 ? 29.465 -0.341 -36.511 1.00 56.53 82 GLN A N 1
ATOM 711 C CA . GLN A 1 82 ? 29.339 -1.305 -37.608 1.00 56.53 82 GLN A CA 1
ATOM 712 C C . GLN A 1 82 ? 29.099 -0.625 -38.955 1.00 56.53 82 GLN A C 1
ATOM 714 O O . GLN A 1 82 ? 29.615 -1.115 -39.949 1.00 56.53 82 GLN A O 1
ATOM 719 N N . ILE A 1 83 ? 28.346 0.477 -39.007 1.00 57.72 83 ILE A N 1
ATOM 720 C CA . ILE A 1 83 ? 28.095 1.222 -40.250 1.00 57.72 83 ILE A CA 1
ATOM 721 C C . ILE A 1 83 ? 29.392 1.867 -40.763 1.00 57.72 83 ILE A C 1
ATOM 723 O O . ILE A 1 83 ? 29.666 1.782 -41.959 1.00 57.72 83 ILE A O 1
ATOM 727 N N . ASP A 1 84 ? 30.219 2.410 -39.867 1.00 56.12 84 ASP A N 1
ATOM 728 C CA . A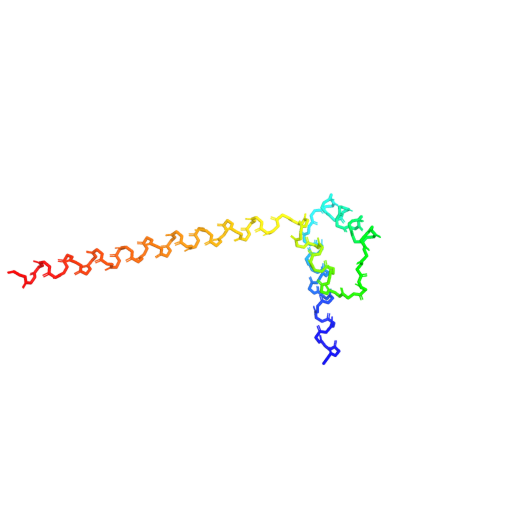SP A 1 84 ? 31.510 3.023 -40.215 1.00 56.12 84 ASP A CA 1
ATOM 729 C C . ASP A 1 84 ? 32.563 2.008 -40.704 1.00 56.12 84 ASP A C 1
ATOM 731 O O . ASP A 1 84 ? 33.469 2.368 -41.446 1.00 56.12 84 ASP A O 1
ATOM 735 N N . LEU A 1 85 ? 32.443 0.725 -40.341 1.00 51.34 85 LEU A N 1
ATOM 736 C CA . LEU A 1 85 ? 33.333 -0.352 -40.810 1.00 51.34 85 LEU A CA 1
ATOM 737 C C . LEU A 1 85 ? 33.061 -0.805 -42.257 1.00 51.34 85 LEU A C 1
ATOM 739 O O . LEU A 1 85 ? 33.855 -1.570 -42.808 1.00 51.34 85 LEU A O 1
ATOM 743 N N . PHE A 1 86 ? 31.944 -0.382 -42.854 1.00 51.84 86 PHE A N 1
ATOM 744 C CA . PHE A 1 86 ? 31.557 -0.720 -44.229 1.00 51.84 86 PHE A CA 1
ATOM 745 C C . PHE A 1 86 ? 31.571 0.491 -45.185 1.00 51.84 86 PHE A C 1
ATOM 747 O O . PHE A 1 86 ? 31.082 0.363 -46.311 1.00 51.84 86 PHE A O 1
ATOM 754 N N . GLN A 1 87 ? 32.113 1.639 -44.757 1.00 49.69 87 GLN A N 1
ATOM 755 C CA . GLN A 1 87 ? 32.463 2.780 -45.622 1.00 49.69 87 GLN A CA 1
ATOM 756 C C . GLN A 1 87 ? 33.945 2.742 -46.001 1.00 49.69 87 GLN A C 1
ATOM 758 O O . GLN A 1 87 ? 34.249 3.155 -47.143 1.00 49.69 87 GLN A O 1
#

Foldseek 3Di:
DVVVQVVLVVVLVVLLVVADPVLNVQLVVCVVPDDDDPGSVVSSVSSVVRRCVVVVVVVVVVVVVVVVVVVVVVVVVVVVVVVVVVD

Organism: Salmonella enterica (NCBI:txid28901)

Radius of gyration: 22.09 Å; chains: 1; bounding box: 51×23×60 Å

pLDDT: mean 85.64, std 12.47, range [49.69, 97.31]